Protein AF-A0A351JYK4-F1 (afdb_monomer_lite)

Sequence (164 aa):
MPNEELDYLIQKVADLIVASRRVVVFTGAGISTESGIPDFRGPGGLWTKYDPEIFTIQRFLHDPEARKTYWKLRGSGEFMHSDVQPNPAHYAVAELEKIGKLDCVITQNVDGLHEKAGNSPDKVIHLHGTMEKVKCLQCGRQYLMDEVYRWIAGGIEVPDCPEC

Foldseek 3Di:
DVVVVVVVVVVVVVVVLVPAQEDEAEEEPVQCVVLVAAAQPDDVHPVVPDPPVLVDPVCCVPPVVSVLVVLVCVLVCNRHDPPGAHDPSLLVQQVCVVVNRYPAYEYCDQHCRNVRSPDDPVRYHHPPHHQQWDAAPPPRDIDGNVVVSVVVVVVDSHDHDPVD

Radius of gyration: 19.08 Å; chains: 1; bounding box: 38×34×57 Å

pLDDT: mean 92.89, std 6.75, range [53.88, 98.75]

Structure (mmCIF, N/CA/C/O backbone):
data_AF-A0A351JYK4-F1
#
_entry.id   AF-A0A351JYK4-F1
#
loop_
_atom_site.group_PDB
_atom_site.id
_atom_site.type_symbol
_atom_site.label_atom_id
_atom_site.label_alt_id
_atom_site.label_comp_id
_atom_site.label_asym_id
_atom_site.label_entity_id
_atom_site.label_seq_id
_atom_site.pdbx_PDB_ins_code
_atom_site.Cartn_x
_atom_site.Cartn_y
_atom_site.Cartn_z
_atom_site.occupancy
_atom_site.B_iso_or_equiv
_atom_site.auth_seq_id
_atom_site.auth_comp_id
_atom_site.auth_asym_id
_atom_site.auth_atom_id
_atom_site.pdbx_PDB_model_num
ATOM 1 N N . MET A 1 1 ? 3.353 20.347 30.191 1.00 53.88 1 MET A N 1
ATOM 2 C CA . MET A 1 1 ? 4.506 19.614 29.600 1.00 53.88 1 MET A CA 1
ATOM 3 C C . MET A 1 1 ? 4.024 18.916 28.330 1.00 53.88 1 MET A C 1
ATOM 5 O O . MET A 1 1 ? 2.859 18.553 28.321 1.00 53.88 1 MET A O 1
ATOM 9 N N . PRO A 1 2 ? 4.839 18.731 27.273 1.00 62.19 2 PRO A N 1
ATOM 10 C CA . PRO A 1 2 ? 4.374 18.201 25.977 1.00 62.19 2 PRO A CA 1
ATOM 11 C C . PRO A 1 2 ? 3.593 16.874 26.051 1.00 62.19 2 PRO A C 1
ATOM 13 O O . PRO A 1 2 ? 2.732 16.630 25.213 1.00 62.19 2 PRO A O 1
ATOM 16 N N . ASN A 1 3 ? 3.840 16.053 27.080 1.00 77.38 3 ASN A N 1
ATOM 17 C CA . ASN A 1 3 ? 3.109 14.803 27.305 1.00 77.38 3 ASN A CA 1
ATOM 18 C C . ASN A 1 3 ? 1.648 14.991 27.737 1.00 77.38 3 ASN A C 1
ATOM 20 O O . ASN A 1 3 ? 0.812 14.213 27.312 1.00 77.38 3 ASN A O 1
ATOM 24 N N . GLU A 1 4 ? 1.302 16.013 28.526 1.00 89.75 4 GLU A N 1
ATOM 25 C CA . GLU A 1 4 ? -0.062 16.131 29.081 1.00 89.75 4 GLU A CA 1
ATOM 26 C C . GLU A 1 4 ? -1.104 16.443 27.999 1.00 89.75 4 GLU A C 1
ATOM 28 O O . GLU A 1 4 ? -2.223 15.936 28.041 1.00 89.75 4 GLU A O 1
ATOM 33 N N . GLU A 1 5 ? -0.737 17.267 27.014 1.00 93.88 5 GLU A N 1
ATOM 34 C CA . GLU A 1 5 ? -1.610 17.575 25.878 1.00 93.88 5 GLU A CA 1
ATOM 35 C C . GLU A 1 5 ? -1.772 16.358 24.961 1.00 93.88 5 GLU A C 1
ATOM 37 O O . GLU A 1 5 ? -2.888 16.039 24.552 1.00 93.88 5 GLU A O 1
ATOM 42 N N . LEU A 1 6 ? -0.677 15.645 24.677 1.00 93.94 6 LEU A N 1
ATOM 43 C CA . LEU A 1 6 ? -0.714 14.436 23.860 1.00 93.94 6 LEU A CA 1
ATOM 44 C C . LEU A 1 6 ? -1.546 13.332 24.528 1.00 93.94 6 LEU A C 1
ATOM 46 O O . LEU A 1 6 ? -2.418 12.762 23.877 1.00 93.94 6 LEU A O 1
ATOM 50 N N . ASP A 1 7 ? -1.333 13.080 25.819 1.00 95.50 7 ASP A N 1
ATOM 51 C CA . ASP A 1 7 ? -2.083 12.087 26.592 1.00 95.50 7 ASP A CA 1
ATOM 52 C C . ASP A 1 7 ? -3.583 12.423 26.611 1.00 95.50 7 ASP A C 1
ATOM 54 O O . ASP A 1 7 ? -4.428 11.551 26.397 1.00 95.50 7 ASP A O 1
ATOM 58 N N . TYR A 1 8 ? -3.928 13.707 26.772 1.00 96.25 8 TYR A N 1
ATOM 59 C CA . TYR A 1 8 ? -5.309 14.179 26.673 1.00 96.25 8 TYR A CA 1
ATOM 60 C C . TYR A 1 8 ? -5.921 13.910 25.289 1.00 96.25 8 TYR A C 1
ATOM 62 O O . TYR A 1 8 ? -7.054 13.430 25.190 1.00 96.25 8 TYR A O 1
ATOM 70 N N . LEU A 1 9 ? -5.188 14.198 24.208 1.00 96.75 9 LEU A N 1
ATOM 71 C CA . LEU A 1 9 ? -5.659 13.960 22.842 1.00 96.75 9 LEU A CA 1
ATOM 72 C C . LEU A 1 9 ? -5.815 12.464 22.538 1.00 96.75 9 LEU A C 1
ATOM 74 O O . LEU A 1 9 ? -6.812 12.078 21.927 1.00 96.75 9 LEU A O 1
ATOM 78 N N . ILE A 1 10 ? -4.884 11.624 23.001 1.00 95.94 10 ILE A N 1
ATOM 79 C CA . ILE A 1 10 ? -4.968 10.162 22.879 1.00 95.94 10 ILE A CA 1
ATOM 80 C C . ILE A 1 10 ? -6.221 9.651 23.589 1.00 95.94 10 ILE A C 1
ATOM 82 O O . ILE A 1 10 ? -7.009 8.923 22.981 1.00 95.94 10 ILE A O 1
ATOM 86 N N . GLN A 1 11 ? -6.456 10.081 24.833 1.00 97.50 11 GLN A N 1
ATOM 87 C CA . GLN A 1 11 ? -7.645 9.680 25.583 1.00 97.50 11 GLN A CA 1
ATOM 88 C C . GLN A 1 11 ? -8.928 10.109 24.865 1.00 97.50 11 GLN A C 1
ATOM 90 O O . GLN A 1 11 ? -9.852 9.315 24.709 1.00 97.50 11 GLN A O 1
ATOM 95 N N . LYS A 1 12 ? -8.965 11.338 24.343 1.00 97.75 12 LYS A N 1
ATOM 96 C CA . LYS A 1 12 ? -10.118 11.848 23.596 1.00 97.75 12 LYS A CA 1
ATOM 97 C C . LYS A 1 12 ? -10.419 11.010 22.350 1.00 97.75 12 LYS A C 1
ATOM 99 O O . LYS A 1 12 ? -11.585 10.750 22.060 1.00 97.75 12 LYS A O 1
ATOM 104 N N . VAL A 1 13 ? -9.398 10.578 21.607 1.00 96.19 13 VAL A N 1
ATOM 105 C CA . VAL A 1 13 ? -9.581 9.688 20.446 1.00 96.19 13 VAL A CA 1
ATOM 106 C C . VAL A 1 13 ? -10.059 8.304 20.885 1.00 96.19 13 VAL A C 1
ATOM 108 O O . VAL A 1 13 ? -10.975 7.763 20.266 1.00 96.19 13 VAL A O 1
ATOM 111 N N . ALA A 1 14 ? -9.504 7.751 21.967 1.00 96.25 14 ALA A N 1
ATOM 112 C CA . ALA A 1 14 ? -9.951 6.474 22.519 1.00 96.25 14 ALA A CA 1
ATOM 113 C C . ALA A 1 14 ? -11.440 6.516 22.909 1.00 96.25 14 ALA A C 1
ATOM 115 O O . ALA A 1 14 ? -12.203 5.632 22.515 1.00 96.25 14 ALA A O 1
ATOM 116 N N . ASP A 1 15 ? -11.881 7.581 23.582 1.00 97.69 15 ASP A N 1
ATOM 117 C CA . ASP A 1 15 ? -13.284 7.774 23.965 1.00 97.69 15 ASP A CA 1
ATOM 118 C C . ASP A 1 15 ? -14.204 7.849 22.734 1.00 97.69 15 ASP A C 1
ATOM 120 O O . ASP A 1 15 ? -15.275 7.236 22.709 1.00 97.69 15 ASP A O 1
ATOM 124 N N . LEU A 1 16 ? -13.772 8.543 21.673 1.00 97.38 16 LEU A N 1
ATOM 125 C CA . LEU A 1 16 ? -14.507 8.612 20.405 1.00 97.38 16 LEU A CA 1
ATOM 126 C C . LEU A 1 16 ? -14.618 7.239 19.723 1.00 97.38 16 LEU A C 1
ATOM 128 O O . LEU A 1 16 ? -15.683 6.899 19.203 1.00 97.38 16 LEU A O 1
ATOM 132 N N . ILE A 1 17 ? -13.554 6.430 19.747 1.00 96.62 17 ILE A N 1
ATOM 133 C CA . ILE A 1 17 ? -13.561 5.060 19.208 1.00 96.62 17 ILE A CA 1
ATOM 134 C C . ILE A 1 17 ? -14.527 4.175 20.005 1.00 96.62 17 ILE A C 1
ATOM 136 O O . ILE A 1 17 ? -15.335 3.449 19.418 1.00 96.62 17 ILE A O 1
ATOM 140 N N . VAL A 1 18 ? -14.488 4.254 21.338 1.00 95.38 18 VAL A N 1
ATOM 141 C CA . VAL A 1 18 ? -15.369 3.477 22.223 1.00 95.38 18 VAL A CA 1
ATOM 142 C C . VAL A 1 18 ? -16.835 3.858 22.017 1.00 95.38 18 VAL A C 1
ATOM 144 O O . VAL A 1 18 ? -17.684 2.965 21.929 1.00 95.38 18 VAL A O 1
ATOM 147 N N . ALA A 1 19 ? -17.139 5.150 21.881 1.00 96.69 19 ALA A N 1
ATOM 148 C CA . ALA A 1 19 ? -18.493 5.642 21.639 1.00 96.69 19 ALA A CA 1
ATOM 149 C C . ALA A 1 19 ? -19.001 5.347 20.215 1.00 96.69 19 ALA A C 1
ATOM 151 O O . ALA A 1 19 ? -20.210 5.233 19.997 1.00 96.69 19 ALA A O 1
ATOM 152 N N . SER A 1 20 ? -18.101 5.200 19.238 1.00 96.75 20 SER A N 1
ATOM 153 C CA . SER A 1 20 ? -18.479 4.914 17.856 1.00 96.75 20 SER A CA 1
ATOM 154 C C . SER A 1 20 ? -18.996 3.484 17.675 1.00 96.75 20 SER A C 1
ATOM 156 O O . SER A 1 20 ? -18.533 2.523 18.299 1.00 96.75 20 SER A O 1
ATOM 158 N N . ARG A 1 21 ? -19.964 3.337 16.764 1.00 94.44 21 ARG A N 1
ATOM 159 C CA . ARG A 1 21 ? -20.458 2.038 16.280 1.00 94.44 21 ARG A CA 1
ATOM 160 C C . ARG A 1 21 ? -19.709 1.540 15.047 1.00 94.44 21 ARG A C 1
ATOM 162 O O . ARG A 1 21 ? -19.774 0.350 14.768 1.00 94.44 21 ARG A O 1
ATOM 169 N N . ARG A 1 22 ? -19.094 2.448 14.283 1.00 95.75 22 ARG A N 1
ATOM 170 C CA . ARG A 1 22 ? -18.438 2.174 12.999 1.00 95.75 22 ARG A CA 1
ATOM 171 C C . ARG A 1 22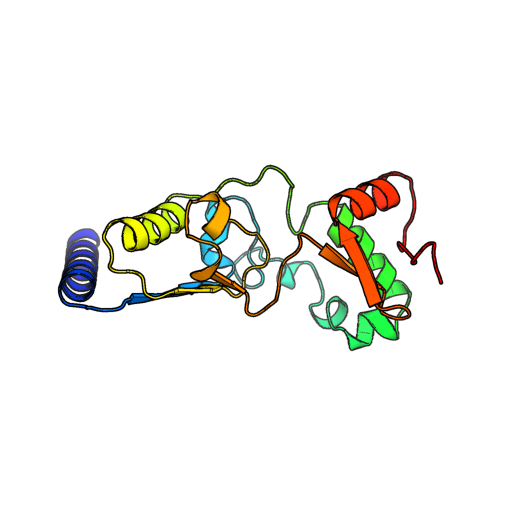 ? -17.267 3.126 12.818 1.00 95.75 22 ARG A C 1
ATOM 173 O O . ARG A 1 22 ? -17.466 4.334 12.699 1.00 95.75 22 ARG A O 1
ATOM 180 N N . VAL A 1 23 ? -16.057 2.585 12.817 1.00 98.19 23 VAL A N 1
ATOM 181 C CA . VAL A 1 23 ? -14.825 3.333 12.557 1.00 98.19 23 VAL A CA 1
ATOM 182 C C . VAL A 1 23 ? -14.358 3.028 11.141 1.00 98.19 23 VAL A C 1
ATOM 184 O O . VAL A 1 23 ? -14.183 1.867 10.787 1.00 98.19 23 VAL A O 1
ATOM 187 N N . VAL A 1 24 ? -14.141 4.071 10.344 1.00 98.44 24 VAL A N 1
ATOM 188 C CA . VAL A 1 24 ? -13.468 3.973 9.045 1.00 98.44 24 VAL A CA 1
ATOM 189 C C . VAL A 1 24 ? -12.054 4.503 9.218 1.00 98.44 24 VAL A C 1
ATOM 191 O O . VAL A 1 24 ? -11.872 5.619 9.705 1.00 98.44 24 VAL A O 1
ATOM 194 N N . VAL A 1 25 ? -11.060 3.712 8.825 1.00 98.38 25 VAL A N 1
ATOM 195 C CA . VAL A 1 25 ? -9.651 4.118 8.863 1.00 98.38 25 VAL A CA 1
ATOM 196 C C . VAL A 1 25 ? -9.203 4.452 7.446 1.00 98.38 25 VAL A C 1
ATOM 198 O O . VAL A 1 25 ? -9.331 3.622 6.553 1.00 98.38 25 VAL A O 1
ATOM 201 N N . PHE A 1 26 ? -8.673 5.656 7.226 1.00 98.50 26 PHE A N 1
ATOM 202 C CA . PHE A 1 26 ? -8.121 6.070 5.935 1.00 98.50 26 PHE A CA 1
ATOM 203 C C . PHE A 1 26 ? -6.598 6.187 6.028 1.00 98.50 26 PHE A C 1
ATOM 205 O O . PHE A 1 26 ? -6.095 6.981 6.824 1.00 98.50 26 PHE A O 1
ATOM 212 N N . THR A 1 27 ? -5.858 5.414 5.229 1.00 98.06 27 THR A N 1
ATOM 213 C CA . THR A 1 27 ? -4.390 5.342 5.315 1.00 98.06 27 THR A CA 1
ATOM 214 C C . THR A 1 27 ? -3.689 5.746 4.022 1.00 98.06 27 THR A C 1
ATOM 216 O O . THR A 1 27 ? -4.226 5.648 2.917 1.00 98.06 27 THR A O 1
ATOM 219 N N . GLY A 1 28 ? -2.444 6.195 4.166 1.00 96.62 28 GLY A N 1
ATOM 220 C CA . GLY A 1 28 ? -1.511 6.446 3.070 1.00 96.62 28 GLY A CA 1
ATOM 221 C C . GLY A 1 28 ? -0.086 6.083 3.485 1.00 96.62 28 GLY A C 1
ATOM 222 O O . GLY A 1 28 ? 0.115 5.564 4.582 1.00 96.62 28 GLY A O 1
ATOM 223 N N . ALA A 1 29 ? 0.899 6.381 2.633 1.00 93.31 29 ALA A N 1
ATOM 224 C CA . ALA A 1 29 ? 2.256 5.828 2.750 1.00 93.31 29 ALA A CA 1
ATOM 225 C C . ALA A 1 29 ? 2.934 6.086 4.108 1.00 93.31 29 ALA A C 1
ATOM 227 O O . ALA A 1 29 ? 3.732 5.271 4.555 1.00 93.31 29 ALA A O 1
ATOM 228 N N . GLY A 1 30 ? 2.559 7.173 4.794 1.00 94.50 30 GLY A N 1
ATOM 229 C CA . GLY A 1 30 ? 3.059 7.512 6.127 1.00 94.50 30 GLY A CA 1
ATOM 230 C C . GLY A 1 30 ? 2.928 6.375 7.148 1.00 94.50 30 GLY A C 1
ATOM 231 O O . GLY A 1 30 ? 3.852 6.176 7.932 1.00 94.50 30 GLY A O 1
ATOM 232 N N . ILE A 1 31 ? 1.848 5.579 7.092 1.00 96.75 31 ILE A N 1
ATOM 233 C CA . ILE A 1 31 ? 1.651 4.452 8.022 1.00 96.75 31 ILE A CA 1
ATOM 234 C C . ILE A 1 31 ? 2.711 3.361 7.844 1.00 96.75 31 ILE A C 1
ATOM 236 O O . ILE A 1 31 ? 3.002 2.651 8.795 1.00 96.75 31 ILE A O 1
ATOM 240 N N . SER A 1 32 ? 3.316 3.240 6.660 1.00 95.50 32 SER A N 1
ATOM 241 C CA . SER A 1 32 ? 4.274 2.180 6.314 1.00 95.50 32 SER A CA 1
ATOM 242 C C . SER A 1 32 ? 5.736 2.622 6.441 1.00 95.50 32 SER A C 1
ATOM 244 O O . SER A 1 32 ? 6.639 1.812 6.232 1.00 95.50 32 SER A O 1
ATOM 246 N N . THR A 1 33 ? 5.996 3.874 6.835 1.00 93.31 33 THR A N 1
ATOM 247 C CA . THR A 1 33 ? 7.366 4.403 6.969 1.00 93.31 33 THR A CA 1
ATOM 248 C C . THR A 1 33 ? 8.169 3.682 8.048 1.00 93.31 33 THR A C 1
ATOM 250 O O . THR A 1 33 ? 9.309 3.289 7.809 1.00 93.31 33 THR A O 1
ATOM 253 N N . GLU A 1 34 ? 7.551 3.387 9.194 1.00 93.06 34 GLU A N 1
ATOM 254 C CA . GLU A 1 34 ? 8.153 2.584 10.270 1.00 93.06 34 GLU A CA 1
ATOM 255 C C . GLU A 1 34 ? 8.363 1.111 9.882 1.00 93.06 34 GLU A C 1
ATOM 257 O O . GLU A 1 34 ? 9.137 0.407 10.524 1.00 93.06 34 GLU A O 1
ATOM 262 N N . SER A 1 35 ? 7.714 0.647 8.809 1.00 93.12 35 SER A N 1
ATOM 263 C CA . SER A 1 35 ? 7.973 -0.668 8.209 1.00 93.12 35 SER A CA 1
ATOM 264 C C . SER A 1 35 ? 9.152 -0.650 7.223 1.00 93.12 35 SER A C 1
ATOM 266 O O . SER A 1 35 ? 9.462 -1.675 6.624 1.00 93.12 35 SER A O 1
ATOM 268 N N . GLY A 1 36 ? 9.816 0.496 7.033 1.00 89.88 36 GLY A N 1
ATOM 269 C CA . GLY A 1 36 ? 10.943 0.648 6.110 1.00 89.88 36 GLY A CA 1
ATOM 270 C C . GLY A 1 36 ? 10.545 0.934 4.659 1.00 89.88 36 GLY A C 1
ATOM 271 O O . GLY A 1 36 ? 11.414 0.937 3.790 1.00 89.88 36 GLY A O 1
ATOM 272 N N . ILE A 1 37 ? 9.261 1.193 4.380 1.00 89.06 37 ILE A N 1
ATOM 273 C CA . ILE A 1 37 ? 8.804 1.629 3.054 1.00 89.06 37 ILE A CA 1
ATOM 274 C C . ILE A 1 37 ? 8.894 3.158 2.993 1.00 89.06 37 ILE A C 1
ATOM 276 O O . ILE A 1 37 ? 8.275 3.827 3.822 1.00 89.06 37 ILE A O 1
ATOM 280 N N . PRO A 1 38 ? 9.630 3.748 2.034 1.00 86.75 38 PRO A N 1
ATOM 2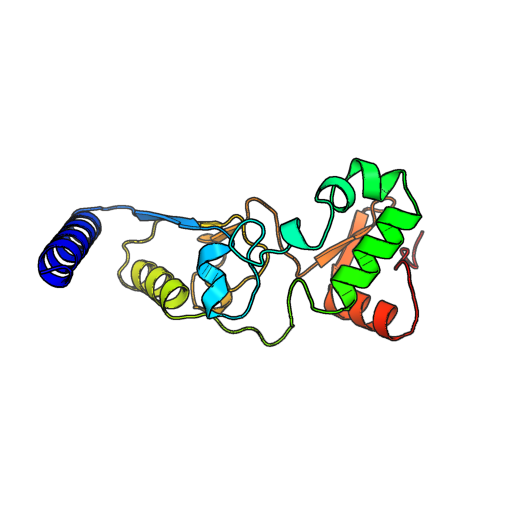81 C CA . PRO A 1 38 ? 9.698 5.197 1.921 1.00 86.75 38 PRO A CA 1
ATOM 282 C C . PRO A 1 38 ? 8.323 5.778 1.581 1.00 86.75 38 PRO A C 1
ATOM 284 O O . PRO A 1 38 ? 7.562 5.209 0.796 1.00 86.75 38 PRO A O 1
ATOM 287 N N . ASP A 1 39 ? 8.016 6.951 2.132 1.00 88.06 39 ASP A N 1
ATOM 288 C CA . ASP A 1 39 ? 6.882 7.721 1.641 1.00 88.06 39 ASP A CA 1
ATOM 289 C C . ASP A 1 39 ? 7.222 8.438 0.321 1.00 88.06 39 ASP A C 1
ATOM 291 O O . ASP A 1 39 ? 8.335 8.383 -0.213 1.00 88.06 39 ASP A O 1
ATOM 295 N N . PHE A 1 40 ? 6.227 9.126 -0.232 1.00 86.56 40 PHE A N 1
ATOM 296 C CA . PHE A 1 40 ? 6.397 9.848 -1.485 1.00 86.56 40 PHE A CA 1
ATOM 297 C C . PHE A 1 40 ? 6.869 11.293 -1.296 1.00 86.56 40 PHE A C 1
ATOM 299 O O . PHE A 1 40 ? 7.676 11.774 -2.087 1.00 86.56 40 PHE A O 1
ATOM 306 N N . ARG A 1 41 ? 6.340 12.004 -0.291 1.00 88.44 41 ARG A N 1
ATOM 307 C CA . ARG A 1 41 ? 6.418 13.476 -0.193 1.00 88.44 41 ARG A CA 1
ATOM 308 C C . ARG A 1 41 ? 7.085 13.995 1.082 1.00 88.44 41 ARG A C 1
ATOM 310 O O . ARG A 1 41 ? 7.269 15.205 1.190 1.00 88.44 41 ARG A O 1
ATOM 317 N N . GLY A 1 42 ? 7.387 13.132 2.045 1.00 86.06 42 GLY A N 1
ATOM 318 C CA . GLY A 1 42 ? 8.044 13.525 3.282 1.00 86.06 42 GLY A CA 1
ATOM 319 C C . GLY A 1 42 ? 9.524 13.853 3.074 1.00 86.06 42 GLY A C 1
ATOM 320 O O . GLY A 1 42 ? 10.048 13.774 1.956 1.00 86.06 42 GLY A O 1
ATOM 321 N N . PRO A 1 43 ? 10.232 14.233 4.149 1.00 84.44 43 PRO A N 1
ATOM 322 C CA . PRO A 1 43 ? 11.675 14.435 4.107 1.00 84.44 43 PRO A CA 1
ATOM 323 C C . PRO A 1 43 ? 12.395 13.176 3.596 1.00 84.44 43 PRO A C 1
ATOM 325 O O . PRO A 1 43 ? 12.314 12.116 4.207 1.00 84.44 43 PRO A O 1
ATOM 328 N N . GLY A 1 44 ? 13.092 13.286 2.460 1.00 82.44 44 GLY A N 1
ATOM 329 C CA . GLY A 1 44 ? 13.763 12.148 1.816 1.00 82.44 44 GLY A CA 1
ATOM 330 C C . GLY A 1 44 ? 12.838 11.185 1.057 1.00 82.44 44 GLY A C 1
ATOM 331 O O . GLY A 1 44 ? 13.313 10.149 0.581 1.00 82.44 44 GLY A O 1
ATOM 332 N N . GLY A 1 45 ? 11.552 11.526 0.917 1.00 84.31 45 GLY A N 1
ATOM 333 C CA . GLY A 1 45 ? 10.568 10.759 0.160 1.00 84.31 45 GLY A CA 1
ATOM 334 C C . GLY A 1 45 ? 10.920 10.639 -1.323 1.00 84.31 45 GLY A C 1
ATOM 335 O O . GLY A 1 45 ? 11.740 11.389 -1.866 1.00 84.31 45 GLY A O 1
ATOM 336 N N . LEU A 1 46 ? 10.292 9.680 -1.999 1.00 84.69 46 LEU A N 1
ATOM 337 C CA . LEU A 1 46 ? 10.641 9.292 -3.370 1.00 84.69 46 LEU A CA 1
ATOM 338 C C . LEU A 1 46 ? 10.618 10.465 -4.365 1.00 84.69 46 LEU A C 1
ATOM 340 O O . LEU A 1 46 ? 11.445 10.504 -5.274 1.00 84.69 46 LEU A O 1
ATOM 344 N N . TRP A 1 47 ? 9.735 11.454 -4.185 1.00 88.00 47 TRP A N 1
ATOM 345 C CA . TRP A 1 47 ? 9.601 12.595 -5.109 1.00 88.00 47 TRP A CA 1
ATOM 346 C C . TRP A 1 47 ? 10.683 13.660 -4.937 1.00 88.00 47 TRP A C 1
ATOM 348 O O . TRP A 1 47 ? 10.735 14.621 -5.696 1.00 88.00 47 TRP A O 1
ATOM 358 N N . THR A 1 48 ? 11.580 13.482 -3.967 1.00 86.75 48 THR A N 1
ATOM 359 C CA . THR A 1 48 ? 12.833 14.246 -3.897 1.00 86.75 48 THR A CA 1
ATOM 360 C C . THR A 1 48 ? 13.941 13.627 -4.759 1.00 86.75 48 THR A C 1
ATOM 362 O O . THR A 1 48 ? 14.937 14.290 -5.036 1.00 86.75 48 THR A O 1
ATOM 365 N N . LYS A 1 49 ? 13.767 12.368 -5.193 1.00 85.38 49 LYS A N 1
ATOM 366 C CA . LYS A 1 49 ? 14.742 11.581 -5.970 1.00 85.38 49 LYS A CA 1
ATOM 367 C C . LYS A 1 49 ? 14.323 11.384 -7.426 1.00 85.38 49 LYS A C 1
ATOM 369 O O . LYS A 1 49 ? 15.180 11.332 -8.303 1.00 85.38 49 LYS A O 1
ATOM 374 N N . TYR A 1 50 ? 13.020 11.271 -7.672 1.00 84.69 50 TYR A N 1
ATOM 375 C CA . TYR A 1 50 ? 12.447 10.949 -8.975 1.00 84.69 50 TYR A CA 1
ATOM 376 C C . TYR A 1 50 ? 11.391 11.965 -9.385 1.00 84.69 50 TYR A C 1
ATOM 378 O O . TYR A 1 50 ? 10.612 12.420 -8.548 1.00 84.69 50 TYR A O 1
ATOM 386 N N . ASP A 1 51 ? 11.335 12.267 -10.682 1.00 85.88 51 ASP A N 1
ATOM 387 C CA . ASP A 1 51 ? 10.244 13.046 -11.261 1.00 85.88 51 ASP A CA 1
ATOM 388 C C . ASP A 1 51 ? 8.931 12.239 -11.177 1.00 85.88 51 ASP A C 1
ATOM 390 O O . ASP A 1 51 ? 8.842 11.154 -11.770 1.00 85.88 51 ASP A O 1
ATOM 394 N N . PRO A 1 52 ? 7.899 12.736 -10.466 1.00 86.75 52 PRO A N 1
ATOM 395 C CA . PRO A 1 52 ? 6.607 12.066 -10.373 1.00 86.75 52 PRO A CA 1
ATOM 396 C C . PRO A 1 52 ? 5.940 11.820 -11.733 1.00 86.75 52 PRO A C 1
ATOM 398 O O . PRO A 1 52 ? 5.148 10.883 -11.852 1.00 86.75 52 PRO A O 1
ATOM 401 N N . GLU A 1 53 ? 6.247 12.618 -12.766 1.00 87.62 53 GLU A N 1
ATOM 402 C CA . GLU A 1 53 ? 5.665 12.441 -14.100 1.00 87.62 53 GLU A CA 1
ATOM 403 C C . GLU A 1 53 ? 5.977 11.067 -14.705 1.00 87.62 53 GLU A C 1
ATOM 405 O O . GLU A 1 53 ? 5.129 10.506 -15.409 1.00 87.62 53 GLU A O 1
ATOM 410 N N . ILE A 1 54 ? 7.142 10.489 -14.383 1.00 83.75 54 ILE A N 1
ATOM 411 C CA . ILE A 1 54 ? 7.585 9.171 -14.872 1.00 83.75 54 ILE A CA 1
ATOM 412 C C . ILE A 1 54 ? 6.574 8.072 -14.501 1.00 83.75 54 ILE A C 1
ATOM 414 O O . ILE A 1 54 ? 6.414 7.101 -15.238 1.00 83.75 54 ILE A O 1
ATOM 418 N N . PHE A 1 55 ? 5.838 8.240 -13.398 1.00 86.75 55 PHE A N 1
ATOM 419 C CA . PHE A 1 55 ? 4.878 7.255 -12.891 1.00 86.75 55 PHE A CA 1
ATOM 420 C C . PHE A 1 55 ? 3.456 7.439 -13.432 1.00 86.75 55 PHE A C 1
ATOM 422 O O . PHE A 1 55 ? 2.539 6.723 -13.027 1.00 86.75 55 PHE A O 1
ATOM 429 N N . THR A 1 56 ? 3.238 8.382 -14.351 1.00 93.44 56 THR A N 1
ATOM 430 C CA . THR A 1 56 ? 1.931 8.549 -14.993 1.00 93.44 56 THR A CA 1
ATOM 431 C C . THR A 1 56 ? 1.684 7.457 -16.033 1.00 93.44 56 THR A C 1
ATOM 433 O O . THR A 1 56 ? 2.579 7.066 -16.785 1.00 93.44 56 THR A O 1
ATOM 436 N N . ILE A 1 57 ? 0.429 7.009 -16.152 1.00 93.94 57 ILE A N 1
ATOM 437 C CA . ILE A 1 57 ? 0.043 6.035 -17.186 1.00 93.94 57 ILE A CA 1
ATOM 438 C C . ILE A 1 57 ? 0.339 6.552 -18.601 1.00 93.94 57 ILE A C 1
ATOM 440 O O . ILE A 1 57 ? 0.701 5.778 -19.480 1.00 93.94 57 ILE A O 1
ATOM 444 N N . GLN A 1 58 ? 0.241 7.867 -18.818 1.00 95.38 58 GLN A N 1
ATOM 445 C CA . GLN A 1 58 ? 0.499 8.468 -20.123 1.00 95.38 58 GLN A CA 1
ATOM 446 C C . GLN A 1 58 ? 1.970 8.352 -20.520 1.00 95.38 58 GLN A C 1
ATOM 448 O O . GLN A 1 58 ? 2.249 7.941 -21.646 1.00 95.38 58 GLN A O 1
ATOM 453 N N . ARG A 1 59 ? 2.901 8.638 -19.598 1.00 94.94 59 ARG A N 1
ATOM 454 C CA . ARG A 1 59 ? 4.336 8.421 -19.827 1.00 94.94 59 ARG A CA 1
ATOM 455 C C . ARG A 1 59 ? 4.639 6.939 -20.009 1.00 94.94 59 ARG A C 1
ATOM 457 O O . ARG A 1 59 ? 5.268 6.579 -20.993 1.00 94.94 59 ARG A O 1
ATOM 464 N N . PHE A 1 60 ? 4.108 6.069 -19.150 1.00 94.69 60 PHE A N 1
ATOM 465 C CA . PHE A 1 60 ? 4.312 4.622 -19.277 1.00 94.69 60 PHE A CA 1
ATOM 466 C C . PHE A 1 60 ? 3.904 4.078 -20.664 1.00 94.69 60 PHE A C 1
ATOM 468 O O . PHE A 1 60 ? 4.580 3.215 -21.232 1.00 94.69 60 PHE A O 1
ATOM 475 N N . LEU A 1 61 ? 2.809 4.589 -21.235 1.00 94.81 61 LEU A N 1
ATOM 476 C CA . LEU A 1 61 ? 2.300 4.163 -22.540 1.00 94.81 61 LEU A CA 1
ATOM 477 C C . LEU A 1 61 ? 3.069 4.747 -23.732 1.00 94.81 61 LEU A C 1
ATOM 479 O O . LEU A 1 61 ? 3.284 4.024 -24.703 1.00 94.81 61 LEU A O 1
ATOM 483 N N . HIS A 1 62 ? 3.488 6.010 -23.671 1.00 95.12 62 HIS A N 1
ATOM 484 C CA . HIS A 1 62 ? 3.988 6.734 -24.848 1.00 95.12 62 HIS A CA 1
ATOM 485 C C . HIS A 1 62 ? 5.496 7.019 -24.832 1.00 95.12 62 HIS A C 1
ATOM 487 O O . HIS A 1 62 ? 6.039 7.439 -25.849 1.00 95.12 62 HIS A O 1
ATOM 493 N N . ASP A 1 63 ? 6.177 6.786 -23.711 1.00 95.50 63 ASP A N 1
ATOM 494 C CA . ASP A 1 63 ? 7.602 7.062 -23.528 1.00 95.50 63 ASP A CA 1
ATOM 495 C C . ASP A 1 63 ? 8.342 5.755 -23.162 1.00 95.50 63 ASP A C 1
ATOM 497 O O . ASP A 1 63 ? 8.244 5.273 -22.026 1.00 95.50 63 ASP A O 1
ATOM 501 N N . PRO A 1 64 ? 9.060 5.132 -24.122 1.00 94.19 64 PRO A N 1
ATOM 502 C CA . PRO A 1 64 ? 9.784 3.883 -23.888 1.00 94.19 64 PRO A CA 1
ATOM 503 C C . PRO A 1 64 ? 10.834 3.973 -22.775 1.00 94.19 64 PRO A C 1
ATOM 505 O O . PRO A 1 64 ? 11.036 2.999 -22.049 1.00 94.19 64 PRO A O 1
ATOM 508 N N . GLU A 1 65 ? 11.480 5.127 -22.602 1.00 92.50 65 GLU A N 1
ATOM 509 C CA . GLU A 1 65 ? 12.509 5.312 -21.575 1.00 92.50 65 GLU A CA 1
ATOM 510 C C . GLU A 1 65 ? 11.882 5.496 -20.189 1.00 92.50 65 GLU A C 1
ATOM 512 O O . GLU A 1 65 ? 12.368 4.923 -19.207 1.00 92.50 65 GLU A O 1
ATOM 517 N N . ALA A 1 66 ? 10.741 6.190 -20.100 1.00 92.50 66 ALA A N 1
ATOM 518 C CA . ALA A 1 66 ? 9.950 6.221 -18.869 1.00 92.50 66 ALA A CA 1
ATOM 519 C C . ALA A 1 66 ? 9.475 4.813 -18.471 1.00 92.50 66 ALA A C 1
ATOM 521 O O . ALA A 1 66 ? 9.550 4.447 -17.298 1.00 92.50 66 ALA A O 1
ATOM 522 N N . ARG A 1 67 ? 9.051 3.986 -19.439 1.00 93.94 67 ARG A N 1
ATOM 523 C CA . ARG A 1 67 ? 8.637 2.594 -19.191 1.00 93.94 67 ARG A CA 1
ATOM 524 C C . ARG A 1 67 ? 9.782 1.727 -18.667 1.00 93.94 67 ARG A C 1
ATOM 526 O O . ARG A 1 67 ? 9.592 1.012 -17.684 1.00 93.94 67 ARG A O 1
ATOM 533 N N . LYS A 1 68 ? 10.965 1.799 -19.285 1.00 93.38 68 LYS A N 1
ATOM 534 C CA . LYS A 1 68 ? 12.172 1.112 -18.790 1.00 93.38 68 LYS A CA 1
ATOM 535 C C . LYS A 1 68 ? 12.527 1.565 -17.377 1.00 93.38 68 LYS A C 1
ATOM 537 O O . LYS A 1 68 ? 12.776 0.738 -16.507 1.00 93.38 68 LYS A O 1
ATOM 542 N N . THR A 1 69 ? 12.498 2.875 -17.133 1.00 90.94 69 THR A N 1
ATOM 543 C CA . THR A 1 69 ? 12.786 3.455 -15.814 1.00 90.94 69 THR A CA 1
ATOM 544 C C . THR A 1 69 ? 11.799 2.955 -14.765 1.00 90.94 69 THR A C 1
ATOM 546 O O . THR A 1 69 ? 12.220 2.511 -13.700 1.00 90.94 69 THR A O 1
ATOM 549 N N . TYR A 1 70 ? 10.502 2.944 -15.081 1.00 91.94 70 TYR A N 1
ATOM 550 C CA . TYR A 1 70 ? 9.465 2.393 -14.214 1.00 91.94 70 TYR A CA 1
ATOM 551 C C . TYR A 1 70 ? 9.769 0.942 -13.823 1.00 91.94 70 TYR A C 1
ATOM 553 O O . TYR A 1 70 ? 9.786 0.620 -12.637 1.00 91.94 70 TYR A O 1
ATOM 561 N N . TRP A 1 71 ? 10.056 0.069 -14.793 1.00 93.00 71 TRP A N 1
ATOM 562 C CA . TRP A 1 71 ? 10.335 -1.343 -14.516 1.00 93.00 71 TRP A CA 1
ATOM 563 C C . TRP A 1 71 ? 11.638 -1.564 -13.757 1.00 93.00 71 TRP A C 1
ATOM 565 O O . TRP A 1 71 ? 11.664 -2.363 -12.821 1.00 93.00 71 TRP A O 1
ATOM 575 N N . LYS A 1 72 ? 12.685 -0.803 -14.083 1.00 91.19 72 LYS A N 1
ATOM 576 C CA . LYS A 1 72 ? 13.950 -0.811 -13.346 1.00 91.19 72 LYS A CA 1
ATOM 577 C C . LYS A 1 72 ? 13.743 -0.450 -11.876 1.00 91.19 72 LYS A C 1
ATOM 579 O O . LYS A 1 72 ? 14.232 -1.152 -10.999 1.00 91.19 72 LYS A O 1
ATOM 584 N N . LEU A 1 73 ? 12.997 0.619 -11.611 1.00 88.69 73 LEU A N 1
ATOM 585 C CA . LEU A 1 73 ? 12.684 1.081 -10.261 1.00 88.69 73 LEU A CA 1
ATOM 586 C C . LEU A 1 73 ? 11.783 0.107 -9.495 1.00 88.69 73 LEU A C 1
ATOM 588 O O . LEU A 1 73 ? 11.966 -0.111 -8.300 1.00 88.69 73 LEU A O 1
ATOM 592 N N . ARG A 1 74 ? 10.829 -0.528 -10.181 1.00 87.50 74 ARG A N 1
ATOM 593 C CA . ARG A 1 74 ? 10.021 -1.602 -9.592 1.00 87.50 74 ARG A CA 1
ATOM 594 C C . ARG A 1 74 ? 10.875 -2.817 -9.231 1.00 87.50 74 ARG A C 1
ATOM 596 O O . ARG A 1 74 ? 10.664 -3.390 -8.170 1.00 87.50 74 ARG A O 1
ATOM 603 N N . GLY A 1 75 ? 11.830 -3.193 -10.080 1.00 87.31 75 GLY A N 1
ATOM 604 C CA . GLY A 1 75 ? 12.723 -4.333 -9.861 1.00 87.31 75 GLY A CA 1
ATOM 605 C C . GLY A 1 75 ? 13.871 -4.083 -8.877 1.00 87.31 75 GLY A C 1
ATOM 606 O O . GLY A 1 75 ? 14.420 -5.046 -8.352 1.00 87.31 75 GLY A O 1
ATOM 607 N N . SER A 1 76 ? 14.238 -2.826 -8.596 1.00 84.81 76 SER A N 1
ATOM 608 C CA . SER A 1 76 ? 15.340 -2.501 -7.672 1.00 84.81 76 SER A CA 1
ATOM 609 C C . SER A 1 76 ? 14.977 -2.671 -6.195 1.00 84.81 76 SER A C 1
ATOM 611 O O . SER A 1 76 ? 15.858 -2.678 -5.337 1.00 84.81 76 SER A O 1
ATOM 613 N N . GLY A 1 77 ? 13.684 -2.793 -5.888 1.00 81.31 77 GLY A N 1
ATOM 614 C CA . GLY A 1 77 ? 13.173 -2.856 -4.522 1.00 81.31 77 GLY A CA 1
ATOM 615 C C . GLY A 1 77 ? 13.069 -1.495 -3.827 1.00 81.31 77 GLY A C 1
ATOM 616 O O . GLY A 1 77 ? 12.535 -1.426 -2.730 1.00 81.31 77 GLY A O 1
ATOM 617 N N . GLU A 1 78 ? 13.486 -0.395 -4.464 1.00 78.31 78 GLU A N 1
ATOM 618 C CA . GLU A 1 78 ? 13.444 0.947 -3.857 1.00 78.31 78 GLU A CA 1
ATOM 619 C C . GLU A 1 78 ? 12.040 1.406 -3.439 1.00 78.31 78 GLU A C 1
ATOM 621 O O . GLU A 1 78 ? 11.899 2.214 -2.524 1.00 78.31 78 GLU A O 1
ATOM 626 N N . PHE A 1 79 ? 11.006 0.903 -4.115 1.00 75.31 79 PHE A N 1
ATOM 627 C CA . PHE A 1 79 ? 9.607 1.188 -3.791 1.00 75.31 79 PHE A CA 1
ATOM 628 C C . PHE A 1 79 ? 9.052 0.228 -2.740 1.00 75.31 79 PHE A C 1
ATOM 630 O O . PHE A 1 79 ? 8.163 0.600 -1.977 1.00 75.31 79 PHE A O 1
ATOM 637 N N . MET A 1 80 ? 9.532 -1.017 -2.738 1.00 75.19 80 MET A N 1
ATOM 638 C CA . MET A 1 80 ? 9.081 -2.071 -1.839 1.00 75.19 80 MET A CA 1
ATOM 639 C C . MET A 1 80 ? 9.979 -3.298 -1.935 1.00 75.19 80 MET A C 1
ATOM 641 O O . MET A 1 80 ? 10.291 -3.757 -3.034 1.00 75.19 80 MET A O 1
ATOM 645 N N . HIS A 1 81 ? 10.288 -3.890 -0.786 1.00 73.50 81 HIS A N 1
ATOM 646 C CA . HIS A 1 81 ? 10.942 -5.191 -0.691 1.00 73.50 81 HIS A CA 1
ATOM 647 C C . HIS A 1 81 ? 9.925 -6.266 -0.272 1.00 73.50 81 HIS A C 1
ATOM 649 O O . HIS A 1 81 ? 8.954 -5.968 0.426 1.00 73.50 81 HIS A O 1
ATOM 655 N N . SER A 1 82 ? 10.133 -7.520 -0.685 1.00 70.44 82 SER A N 1
ATOM 656 C CA . SER A 1 82 ? 9.207 -8.639 -0.420 1.00 70.44 82 SER A CA 1
ATOM 657 C C . SER A 1 82 ? 8.992 -8.921 1.071 1.00 70.44 82 SER A C 1
ATOM 659 O O . SER A 1 82 ? 7.913 -9.358 1.475 1.00 70.44 82 SER A O 1
ATOM 661 N N . ASP A 1 83 ? 9.995 -8.619 1.893 1.00 81.00 83 ASP A N 1
ATOM 662 C CA . ASP A 1 83 ? 10.071 -9.090 3.280 1.00 81.00 83 ASP A CA 1
ATOM 663 C C . ASP A 1 83 ? 9.505 -8.086 4.296 1.00 81.00 83 ASP A C 1
ATOM 665 O O . ASP A 1 83 ? 9.592 -8.305 5.507 1.00 81.00 83 ASP A O 1
ATOM 669 N N . VAL A 1 84 ? 8.900 -6.989 3.824 1.00 90.12 84 VAL A N 1
ATOM 670 C CA . VAL A 1 84 ? 8.351 -5.945 4.697 1.00 90.12 84 VAL A CA 1
ATOM 671 C C . VAL A 1 84 ? 7.219 -6.496 5.567 1.00 90.12 84 VAL A C 1
ATOM 673 O O . VAL A 1 84 ? 6.285 -7.145 5.077 1.00 90.12 84 VAL A O 1
ATOM 676 N N . GLN A 1 85 ? 7.307 -6.190 6.864 1.00 95.50 85 GLN A N 1
ATOM 677 C CA . GLN A 1 85 ? 6.350 -6.591 7.890 1.00 95.50 85 GLN A CA 1
ATOM 678 C C . GLN A 1 85 ? 5.484 -5.411 8.357 1.00 95.50 85 GLN A C 1
ATOM 680 O O . GLN A 1 85 ? 5.943 -4.261 8.343 1.00 95.50 85 GLN A O 1
ATOM 685 N N . PRO A 1 86 ? 4.248 -5.671 8.816 1.00 97.56 86 PRO A N 1
ATOM 686 C CA . PRO A 1 86 ? 3.432 -4.643 9.444 1.00 97.56 86 PRO A CA 1
ATOM 687 C C . PRO A 1 86 ? 4.085 -4.101 10.721 1.00 97.56 86 PRO A C 1
ATOM 689 O O . PRO A 1 86 ? 4.831 -4.800 11.409 1.00 97.56 86 PRO A O 1
ATOM 692 N N . ASN A 1 87 ? 3.769 -2.853 11.048 1.00 98.06 87 ASN A N 1
ATOM 693 C CA . ASN A 1 87 ? 4.241 -2.155 12.248 1.00 98.06 87 ASN A CA 1
ATOM 694 C C . ASN A 1 87 ? 3.088 -1.934 13.257 1.00 98.06 87 ASN A C 1
ATOM 696 O O . ASN A 1 87 ? 1.941 -2.287 12.954 1.00 98.06 87 ASN A O 1
ATOM 700 N N . PRO A 1 88 ? 3.344 -1.350 14.447 1.00 98.44 88 PRO A N 1
ATOM 701 C CA . PRO A 1 88 ? 2.320 -1.155 15.475 1.00 98.44 88 PRO A CA 1
ATOM 702 C C . PRO A 1 88 ? 1.054 -0.437 14.999 1.00 98.44 88 PRO A C 1
ATOM 704 O O . PRO A 1 88 ? -0.033 -0.777 15.462 1.00 98.44 88 PRO A O 1
ATOM 707 N N . ALA A 1 89 ? 1.155 0.503 14.053 1.00 98.00 89 ALA A N 1
ATOM 708 C CA . ALA A 1 89 ? -0.013 1.205 13.526 1.00 98.00 89 ALA A CA 1
ATOM 709 C C . ALA A 1 89 ? -0.948 0.265 12.747 1.00 98.00 89 ALA A C 1
ATOM 711 O O . ALA A 1 89 ? -2.162 0.325 12.924 1.00 98.00 89 ALA A O 1
ATOM 712 N N . HIS A 1 90 ? -0.400 -0.653 11.947 1.00 98.69 90 HIS A N 1
ATOM 713 C CA . HIS A 1 90 ? -1.198 -1.657 11.234 1.00 98.69 90 HIS A CA 1
ATOM 714 C C . HIS A 1 90 ? -1.864 -2.634 12.207 1.00 98.69 90 HIS A C 1
ATOM 716 O O . HIS A 1 90 ? -3.062 -2.892 12.115 1.00 98.69 90 HIS A O 1
ATOM 722 N N . TYR A 1 91 ? -1.113 -3.127 13.196 1.00 98.69 91 TYR A N 1
ATOM 723 C CA . TYR A 1 91 ? -1.671 -4.024 14.210 1.00 98.69 91 TYR A CA 1
ATOM 724 C C . TYR A 1 91 ? -2.754 -3.348 15.058 1.00 98.69 91 TYR A C 1
ATOM 726 O O . TYR A 1 91 ? -3.723 -4.005 15.430 1.00 98.69 91 TYR A O 1
ATOM 734 N N . ALA A 1 92 ? -2.645 -2.043 15.325 1.00 98.00 92 ALA A N 1
ATOM 735 C CA . ALA A 1 92 ? -3.696 -1.288 16.003 1.00 98.00 92 ALA A CA 1
ATOM 736 C C . ALA A 1 92 ? -4.995 -1.242 15.177 1.00 98.00 92 ALA A C 1
ATOM 738 O O . ALA A 1 92 ? -6.083 -1.385 15.733 1.00 98.00 92 ALA A O 1
ATOM 739 N N . VAL A 1 93 ? -4.898 -1.103 13.851 1.00 98.44 93 VAL A N 1
ATOM 740 C CA . VAL A 1 93 ? -6.062 -1.155 12.948 1.00 98.44 93 VAL A CA 1
ATOM 741 C C . VAL A 1 93 ? -6.668 -2.561 12.901 1.00 98.44 93 VAL A C 1
ATOM 743 O O . VAL A 1 93 ? -7.892 -2.697 12.948 1.00 98.44 93 VAL A O 1
ATOM 746 N N . ALA A 1 94 ? -5.843 -3.608 12.887 1.00 98.56 94 ALA A N 1
ATOM 747 C CA . ALA A 1 94 ? -6.312 -4.987 13.018 1.00 98.56 94 ALA A CA 1
ATOM 748 C C . ALA A 1 94 ? -7.016 -5.228 14.367 1.00 98.56 94 ALA A C 1
ATOM 750 O O . ALA A 1 94 ? -8.028 -5.924 14.433 1.00 98.56 94 ALA A O 1
ATOM 751 N N . GLU A 1 95 ? -6.539 -4.611 15.450 1.00 98.06 95 GLU A N 1
ATOM 752 C CA . GLU A 1 95 ? -7.178 -4.713 16.762 1.00 98.06 95 GLU A CA 1
ATOM 753 C C . GLU A 1 95 ? -8.560 -4.049 16.788 1.00 98.06 95 GLU A C 1
ATOM 755 O O . GLU A 1 95 ? -9.494 -4.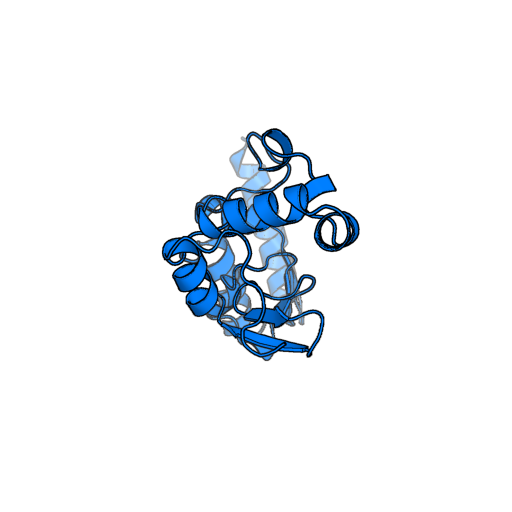630 17.338 1.00 98.06 95 GLU A O 1
ATOM 760 N N . LEU A 1 96 ? -8.738 -2.898 16.119 1.00 98.00 96 LEU A N 1
ATOM 761 C CA . LEU A 1 96 ? -10.059 -2.268 15.956 1.00 98.00 96 LEU A CA 1
ATOM 762 C C . LEU A 1 96 ? -11.074 -3.211 15.298 1.00 98.00 96 LEU A C 1
ATOM 764 O O . LEU A 1 96 ? -12.264 -3.164 15.622 1.00 98.00 96 LEU A O 1
ATOM 768 N N . GLU A 1 97 ? -10.619 -4.062 14.380 1.00 98.06 97 GLU A N 1
ATOM 769 C CA . GLU A 1 97 ? -11.456 -5.087 13.762 1.00 98.06 97 GLU A CA 1
ATOM 770 C C . GLU A 1 97 ? -11.832 -6.185 14.750 1.00 98.06 97 GLU A C 1
ATOM 772 O O . GLU A 1 97 ? -13.017 -6.490 14.901 1.00 98.06 97 GLU A O 1
ATOM 777 N N . LYS A 1 98 ? -10.851 -6.717 15.487 1.00 97.25 98 LYS A N 1
ATOM 778 C CA . LYS A 1 98 ? -11.070 -7.781 16.477 1.00 97.25 98 LYS A CA 1
ATOM 779 C C . LYS A 1 98 ? -12.045 -7.372 17.576 1.00 97.25 98 LYS A C 1
ATOM 781 O O . LYS A 1 98 ? -12.869 -8.184 17.988 1.00 97.25 98 LYS A O 1
ATOM 786 N N . ILE A 1 99 ? -12.000 -6.116 18.022 1.00 95.94 99 ILE A N 1
ATOM 787 C CA . ILE A 1 99 ? -12.940 -5.589 19.025 1.00 95.94 99 ILE A CA 1
ATOM 788 C C . ILE A 1 99 ? -14.290 -5.147 18.424 1.00 95.94 99 ILE A C 1
ATOM 790 O O . ILE A 1 99 ? -15.116 -4.555 19.120 1.00 95.94 99 ILE A O 1
ATOM 794 N N . GLY A 1 100 ? -14.528 -5.405 17.132 1.00 96.50 100 GLY A N 1
ATOM 795 C CA . GLY A 1 100 ? -15.799 -5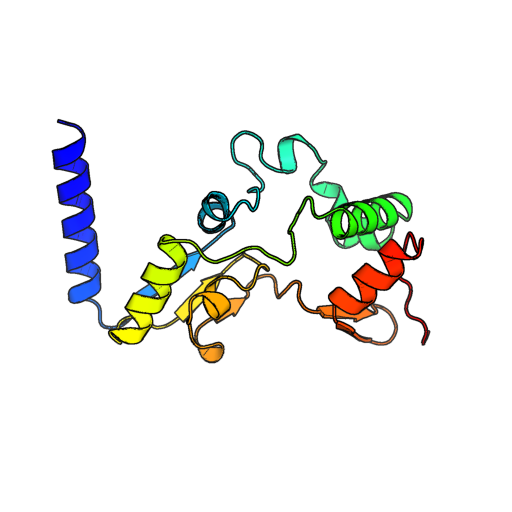.146 16.453 1.00 96.50 100 GLY A CA 1
ATOM 796 C C . GLY A 1 100 ? -16.096 -3.668 16.191 1.00 96.50 100 GLY A C 1
ATOM 797 O O . GLY A 1 100 ? -17.259 -3.298 16.023 1.00 96.50 100 GLY A O 1
ATOM 798 N N . LYS A 1 101 ? -15.072 -2.806 16.189 1.00 97.25 101 LYS A N 1
ATOM 799 C CA . LYS A 1 101 ? -15.214 -1.358 15.963 1.00 97.25 101 LYS A CA 1
ATOM 800 C C . LYS A 1 101 ? -14.957 -0.945 14.517 1.00 97.25 101 LYS A C 1
ATOM 802 O O . LYS A 1 101 ? -15.512 0.063 14.076 1.00 97.25 101 LYS A O 1
ATOM 807 N N . LEU A 1 102 ? -14.141 -1.701 13.787 1.00 98.25 102 LEU A N 1
ATOM 808 C CA . LEU A 1 102 ? -13.779 -1.385 12.409 1.00 98.25 102 LEU A CA 1
ATOM 809 C C . LEU A 1 102 ? -14.914 -1.698 11.421 1.00 98.25 102 LEU A C 1
ATOM 811 O O . LEU A 1 102 ? -15.381 -2.834 11.292 1.00 98.25 102 LEU A O 1
ATOM 815 N N . ASP A 1 103 ? -15.320 -0.680 10.669 1.00 98.44 103 ASP A N 1
ATOM 816 C CA . ASP A 1 103 ? -16.215 -0.827 9.525 1.00 98.44 103 ASP A CA 1
ATOM 817 C C . ASP A 1 103 ? -15.429 -1.218 8.273 1.00 98.44 103 ASP A C 1
ATOM 819 O O . ASP A 1 103 ? -15.743 -2.243 7.672 1.00 98.44 103 ASP A O 1
ATOM 823 N N . CYS A 1 104 ? -14.386 -0.451 7.935 1.00 98.56 104 CYS A N 1
ATOM 824 C CA . CYS A 1 104 ? -13.428 -0.759 6.874 1.00 98.56 104 CYS A CA 1
ATOM 825 C C . CYS A 1 104 ? -12.130 0.061 7.003 1.00 98.56 104 CYS A C 1
ATOM 827 O O . CYS A 1 104 ? -12.073 1.088 7.691 1.00 98.56 104 CYS A O 1
ATOM 829 N N . VAL A 1 105 ? -11.100 -0.390 6.289 1.00 98.75 105 VAL A N 1
ATOM 830 C CA . VAL A 1 105 ? -9.878 0.358 5.994 1.00 98.75 105 VAL A CA 1
ATOM 831 C C . VAL A 1 105 ? -9.931 0.793 4.538 1.00 98.75 105 VAL A C 1
ATOM 833 O O . VAL A 1 105 ? -10.072 -0.037 3.649 1.00 98.75 105 VAL A O 1
ATOM 836 N N . ILE A 1 106 ? -9.785 2.083 4.272 1.00 98.69 106 ILE A N 1
ATOM 837 C CA . ILE A 1 106 ? -9.574 2.615 2.927 1.00 98.69 106 ILE A CA 1
ATOM 838 C C . ILE A 1 106 ? -8.102 2.995 2.832 1.00 98.69 106 ILE A C 1
ATOM 840 O O . ILE A 1 106 ? -7.654 3.930 3.494 1.00 98.69 106 ILE A O 1
ATOM 844 N N . THR A 1 107 ? -7.338 2.280 2.016 1.00 98.44 107 THR A N 1
ATOM 845 C CA . THR A 1 107 ? -5.899 2.509 1.887 1.00 98.44 107 THR A CA 1
ATOM 846 C C . THR A 1 107 ? -5.538 3.020 0.500 1.00 98.44 107 THR A C 1
ATOM 848 O O . THR A 1 107 ? -6.020 2.533 -0.522 1.00 98.44 107 THR A O 1
ATOM 851 N N . GLN A 1 108 ? -4.672 4.031 0.467 1.00 97.56 108 GLN A N 1
ATOM 852 C CA . GLN A 1 108 ? -3.973 4.459 -0.747 1.00 97.56 108 GLN A CA 1
ATOM 853 C C . GLN A 1 108 ? -2.726 3.615 -1.026 1.00 97.56 108 GLN A C 1
ATOM 855 O O . GLN A 1 108 ? -2.127 3.755 -2.096 1.00 97.56 108 GLN A O 1
ATOM 860 N N . ASN A 1 109 ? -2.297 2.808 -0.055 1.00 95.62 109 ASN A N 1
ATOM 861 C CA . ASN A 1 109 ? -1.117 1.973 -0.192 1.00 95.62 109 ASN A CA 1
ATOM 862 C C . ASN A 1 109 ? -1.439 0.746 -1.033 1.00 95.62 109 ASN A C 1
ATOM 864 O O . ASN A 1 109 ? -2.578 0.301 -1.112 1.00 95.62 109 ASN A O 1
ATOM 868 N N . VAL A 1 110 ? -0.391 0.197 -1.628 1.00 93.69 110 VAL A N 1
ATOM 869 C CA . VAL A 1 110 ? -0.440 -0.970 -2.513 1.00 93.69 110 VAL A CA 1
ATOM 870 C C . VAL A 1 110 ? 0.399 -2.129 -1.944 1.00 93.69 110 VAL A C 1
ATOM 872 O O . VAL A 1 110 ? 0.781 -3.035 -2.683 1.00 93.69 110 VAL A O 1
ATOM 875 N N . ASP A 1 111 ? 0.724 -2.047 -0.644 1.00 93.69 111 ASP A N 1
ATOM 876 C CA . ASP A 1 111 ? 1.718 -2.849 0.090 1.00 93.69 111 ASP A CA 1
ATOM 877 C C . ASP A 1 111 ? 1.171 -4.129 0.746 1.00 93.69 111 ASP A C 1
ATOM 879 O O . ASP A 1 111 ? 1.946 -5.027 1.082 1.00 93.69 111 ASP A O 1
ATOM 883 N N . GLY A 1 112 ? -0.152 -4.220 0.913 1.00 94.38 112 GLY A N 1
ATOM 884 C CA . GLY A 1 112 ? -0.830 -5.351 1.553 1.00 94.38 112 GLY A CA 1
ATOM 885 C C . GLY A 1 112 ? -0.538 -5.498 3.053 1.00 94.38 112 GLY A C 1
ATOM 886 O O . GLY A 1 112 ? -0.742 -6.575 3.615 1.00 94.38 112 GLY A O 1
ATOM 887 N N . LEU A 1 113 ? -0.010 -4.462 3.723 1.00 96.56 113 LEU A N 1
ATOM 888 C CA . LEU A 1 113 ? 0.393 -4.578 5.130 1.00 96.56 113 LEU A CA 1
ATOM 889 C C . LEU A 1 113 ? -0.790 -4.668 6.101 1.00 96.56 113 LEU A C 1
ATOM 891 O O . LEU A 1 113 ? -0.625 -5.228 7.183 1.00 96.56 113 LEU A O 1
ATOM 895 N N . HIS A 1 114 ? -1.975 -4.178 5.731 1.00 98.12 114 HIS A N 1
ATOM 896 C CA . HIS A 1 114 ? -3.184 -4.315 6.556 1.00 98.12 114 HIS A CA 1
ATOM 897 C C . HIS A 1 114 ? -3.642 -5.772 6.645 1.00 98.12 114 HIS A C 1
ATOM 899 O O . HIS A 1 114 ? -3.869 -6.292 7.736 1.00 98.12 114 HIS A O 1
ATOM 905 N N . GLU A 1 115 ? -3.695 -6.474 5.516 1.00 97.50 115 GLU A N 1
ATOM 906 C CA . GLU A 1 115 ? -4.022 -7.899 5.477 1.00 97.50 115 GLU A CA 1
ATOM 907 C C . GLU A 1 115 ? -2.968 -8.728 6.204 1.00 97.50 115 GLU A C 1
ATOM 909 O O . GLU A 1 115 ? -3.308 -9.588 7.016 1.00 97.50 115 GLU A O 1
ATOM 914 N N . LYS A 1 116 ? -1.679 -8.425 5.990 1.00 96.31 116 LYS A N 1
ATOM 915 C CA . LYS A 1 116 ? -0.588 -9.072 6.735 1.00 96.31 116 LYS A CA 1
ATOM 916 C C . LYS A 1 116 ? -0.682 -8.822 8.247 1.00 96.31 116 LYS A C 1
ATOM 918 O O . LYS A 1 116 ? -0.270 -9.683 9.019 1.00 96.31 116 LYS A O 1
ATOM 923 N N . ALA A 1 117 ? -1.220 -7.679 8.682 1.00 98.12 117 ALA A N 1
ATOM 924 C CA . ALA A 1 117 ? -1.451 -7.379 10.098 1.00 98.12 117 ALA A CA 1
ATOM 925 C C . ALA A 1 117 ? -2.661 -8.117 10.694 1.00 98.12 117 ALA A C 1
ATOM 927 O O . ALA A 1 117 ? -2.790 -8.188 11.919 1.00 98.12 117 ALA A O 1
ATOM 928 N N . GLY A 1 118 ? -3.523 -8.683 9.845 1.00 98.12 118 GLY A N 1
ATOM 929 C CA . GLY A 1 118 ? -4.677 -9.485 10.240 1.00 98.12 118 GLY A CA 1
ATOM 930 C C . GLY A 1 118 ? -6.036 -8.827 10.011 1.00 98.12 118 GLY A C 1
ATOM 931 O O . GLY A 1 118 ? -7.019 -9.338 10.543 1.00 98.12 118 GLY A O 1
ATOM 932 N N . ASN A 1 119 ? -6.121 -7.726 9.256 1.00 98.62 119 ASN A N 1
ATOM 933 C CA . ASN A 1 119 ? -7.414 -7.223 8.787 1.00 98.62 119 ASN A CA 1
ATOM 934 C C . ASN A 1 119 ? -8.036 -8.187 7.767 1.00 98.62 119 ASN A C 1
ATOM 936 O O . ASN A 1 119 ? -7.332 -8.721 6.905 1.00 98.62 119 ASN A O 1
ATOM 940 N N . SER A 1 120 ? -9.353 -8.401 7.836 1.00 98.38 120 SER A N 1
ATOM 941 C CA . SER A 1 120 ? -10.031 -9.282 6.881 1.00 98.38 120 SER A CA 1
ATOM 942 C C . SER A 1 120 ? -10.008 -8.667 5.473 1.00 98.38 120 SER A C 1
ATOM 944 O O . SER A 1 120 ? -10.275 -7.471 5.331 1.00 98.38 120 SER A O 1
ATOM 946 N N . PRO A 1 121 ? -9.739 -9.441 4.405 1.00 97.25 121 PRO A N 1
ATOM 947 C CA . PRO A 1 121 ? -9.649 -8.893 3.048 1.00 97.25 121 PRO A CA 1
ATOM 948 C C . PRO A 1 121 ? -10.910 -8.158 2.563 1.00 97.25 121 PRO A C 1
ATOM 950 O O . PRO A 1 121 ? -10.812 -7.230 1.769 1.00 97.25 121 PRO A O 1
ATOM 953 N N . ASP A 1 122 ? -12.101 -8.526 3.044 1.00 97.81 122 ASP A N 1
ATOM 954 C CA . ASP A 1 122 ? -13.365 -7.845 2.723 1.00 97.81 122 ASP A CA 1
ATOM 955 C C . ASP A 1 122 ? -13.518 -6.476 3.411 1.00 97.81 122 ASP A C 1
ATOM 957 O O . ASP A 1 122 ? -14.359 -5.667 3.013 1.00 97.81 122 ASP A O 1
ATOM 961 N N . LYS A 1 123 ? -12.690 -6.199 4.423 1.00 98.25 123 LYS A N 1
ATOM 962 C CA . LYS A 1 123 ? -12.645 -4.933 5.160 1.00 98.25 123 LYS A CA 1
ATOM 963 C C . LYS A 1 123 ? -11.625 -3.953 4.594 1.00 98.25 123 LYS A C 1
ATOM 965 O O . LYS A 1 123 ? -11.693 -2.776 4.949 1.00 98.25 123 LYS A O 1
ATOM 970 N N . VAL A 1 124 ? -10.710 -4.395 3.731 1.00 98.44 124 VAL A N 1
ATOM 971 C CA . VAL A 1 124 ? -9.648 -3.555 3.162 1.00 98.44 124 VAL A CA 1
ATOM 972 C C . VAL A 1 124 ? -10.009 -3.125 1.740 1.00 98.44 124 VAL A C 1
ATOM 974 O O . VAL A 1 124 ? -10.171 -3.930 0.827 1.00 98.44 124 VAL A O 1
ATOM 977 N N . ILE A 1 125 ? -10.127 -1.815 1.541 1.00 98.44 125 ILE A N 1
ATOM 978 C CA . ILE A 1 125 ? -10.469 -1.182 0.270 1.00 98.44 125 ILE A CA 1
ATOM 979 C C . ILE A 1 125 ? -9.211 -0.519 -0.292 1.00 98.44 125 ILE A C 1
ATOM 981 O O . ILE A 1 125 ? -8.780 0.539 0.174 1.00 98.44 125 ILE A O 1
ATOM 985 N N . HIS A 1 126 ? -8.646 -1.134 -1.329 1.00 97.81 126 HIS A N 1
ATOM 986 C CA . HIS A 1 126 ? -7.461 -0.645 -2.037 1.00 97.81 126 HIS A CA 1
ATOM 987 C C . HIS A 1 126 ? -7.824 0.409 -3.080 1.00 97.81 126 HIS A C 1
ATOM 989 O O . HIS A 1 126 ? -8.189 0.077 -4.210 1.00 97.81 126 HIS A O 1
ATOM 995 N N . LEU A 1 127 ? -7.688 1.690 -2.733 1.00 97.44 127 LEU A N 1
ATOM 996 C CA . LEU A 1 127 ? -8.024 2.793 -3.640 1.00 97.44 127 LEU A CA 1
ATOM 997 C C . LEU A 1 127 ? -7.130 2.814 -4.891 1.00 97.44 127 LEU A C 1
ATOM 999 O O . LEU A 1 127 ? -7.578 3.200 -5.969 1.00 97.44 127 LEU A O 1
ATOM 1003 N N . HIS A 1 128 ? -5.875 2.382 -4.754 1.00 95.25 128 HIS A N 1
ATOM 1004 C CA . HIS A 1 128 ? -4.885 2.356 -5.835 1.00 95.25 128 HIS A CA 1
ATOM 1005 C C . HIS A 1 128 ? -4.544 0.934 -6.315 1.00 95.25 128 HIS A C 1
ATOM 1007 O O . HIS A 1 128 ? -3.561 0.738 -7.029 1.00 95.25 128 HIS A O 1
ATOM 1013 N N . GLY A 1 129 ? -5.366 -0.058 -5.957 1.00 93.94 129 GLY A N 1
ATOM 1014 C CA . GLY A 1 129 ? -5.110 -1.465 -6.266 1.00 93.94 129 GLY A CA 1
ATOM 1015 C C . GLY A 1 129 ? -3.972 -2.065 -5.434 1.00 93.94 129 GLY A C 1
ATOM 1016 O O . GLY A 1 129 ? -3.682 -1.610 -4.336 1.00 93.94 129 GLY A O 1
ATOM 1017 N N . THR A 1 130 ? -3.333 -3.111 -5.956 1.00 90.88 130 THR A N 1
ATOM 1018 C CA . THR A 1 130 ? -2.331 -3.915 -5.233 1.00 90.88 130 THR A CA 1
ATOM 1019 C C . THR A 1 130 ? -1.079 -4.101 -6.080 1.00 90.88 130 THR A C 1
ATOM 1021 O O . THR A 1 130 ? -1.199 -4.246 -7.299 1.00 90.88 130 THR A O 1
ATOM 1024 N N . MET A 1 131 ? 0.101 -4.228 -5.468 1.00 89.00 131 MET A N 1
ATOM 1025 C CA . MET A 1 131 ? 1.313 -4.621 -6.205 1.00 89.00 131 MET A CA 1
ATOM 1026 C C . MET A 1 131 ? 1.485 -6.128 -6.405 1.00 89.00 131 MET A C 1
ATOM 1028 O O . MET A 1 131 ? 2.446 -6.527 -7.050 1.00 89.00 131 MET A O 1
ATOM 1032 N N . GLU A 1 132 ? 0.562 -6.961 -5.926 1.00 89.25 132 GLU A N 1
ATOM 1033 C CA . GLU A 1 132 ? 0.652 -8.425 -6.050 1.00 89.25 132 GLU A CA 1
ATOM 1034 C C . GLU A 1 132 ? 0.541 -8.931 -7.492 1.00 89.25 132 GLU A C 1
ATOM 1036 O O . GLU A 1 132 ? 1.045 -10.005 -7.827 1.00 89.25 132 GLU A O 1
ATOM 1041 N N . LYS A 1 133 ? -0.148 -8.177 -8.354 1.00 92.25 133 LYS A N 1
ATOM 1042 C CA . LYS A 1 133 ? -0.445 -8.576 -9.730 1.00 92.25 133 LYS A CA 1
ATOM 1043 C C . LYS A 1 133 ? -0.171 -7.443 -10.698 1.00 92.25 133 LYS A C 1
ATOM 1045 O O . LYS A 1 133 ? -0.431 -6.276 -10.415 1.00 92.25 133 LYS A O 1
ATOM 1050 N N . VAL A 1 134 ? 0.265 -7.815 -11.891 1.00 94.38 134 VAL A N 1
ATOM 1051 C CA . VAL A 1 134 ? 0.358 -6.932 -13.054 1.00 94.38 134 VAL A CA 1
ATOM 1052 C C . VAL A 1 134 ? -0.549 -7.458 -14.160 1.00 94.38 134 VAL A C 1
ATOM 1054 O O . VAL A 1 134 ? -0.810 -8.657 -14.247 1.00 94.38 134 VAL A O 1
ATOM 1057 N N . LYS A 1 135 ? -1.060 -6.557 -15.000 1.00 96.12 135 LYS A N 1
ATOM 1058 C CA . LYS A 1 135 ? -1.933 -6.876 -16.130 1.00 96.12 135 LYS A CA 1
ATOM 1059 C C . LYS A 1 135 ? -1.303 -6.421 -17.445 1.00 96.12 135 LYS A C 1
ATOM 1061 O O . LYS A 1 135 ? -0.914 -5.261 -17.562 1.00 96.12 135 LYS A O 1
ATOM 1066 N N . CYS A 1 136 ? -1.283 -7.297 -18.446 1.00 96.88 136 CYS A N 1
ATOM 1067 C CA . CYS A 1 136 ? -0.965 -6.921 -19.819 1.00 96.88 136 CYS A CA 1
ATOM 1068 C C . CYS A 1 136 ? -2.008 -5.923 -20.351 1.00 96.88 136 CYS A C 1
ATOM 1070 O O . CYS A 1 136 ? -3.213 -6.169 -20.270 1.00 96.88 136 CYS A O 1
ATOM 1072 N N . LEU A 1 137 ? -1.553 -4.806 -20.922 1.00 95.62 137 LEU A N 1
ATOM 1073 C CA . LEU A 1 137 ? -2.439 -3.761 -21.447 1.00 95.62 137 LEU A CA 1
ATOM 1074 C C . LEU A 1 137 ? -3.048 -4.098 -22.819 1.00 95.62 137 LEU A C 1
ATOM 1076 O O . LEU A 1 137 ? -4.007 -3.445 -23.216 1.00 95.62 137 LEU A O 1
ATOM 1080 N N . GLN A 1 138 ? -2.536 -5.123 -23.508 1.00 96.38 138 GLN A N 1
ATOM 1081 C CA . GLN A 1 138 ? -3.044 -5.587 -24.802 1.00 96.38 138 GLN A CA 1
ATOM 1082 C C . GLN A 1 138 ? -4.084 -6.702 -24.641 1.00 96.38 138 GLN A C 1
ATOM 1084 O O . GLN A 1 138 ? -5.234 -6.527 -25.031 1.00 96.38 138 GLN A O 1
ATOM 1089 N N . CYS A 1 139 ? -3.716 -7.838 -24.037 1.00 97.50 139 CYS A N 1
ATOM 1090 C CA . CYS A 1 139 ? -4.611 -8.998 -23.919 1.00 97.50 139 CYS A CA 1
ATOM 1091 C C . CYS A 1 139 ? -5.340 -9.106 -22.568 1.00 97.50 139 CYS A C 1
ATOM 1093 O O . CYS A 1 139 ? -6.188 -9.977 -22.394 1.00 97.50 139 CYS A O 1
ATOM 1095 N N . GLY A 1 140 ? -5.014 -8.255 -21.588 1.00 97.12 140 GLY A N 1
ATOM 1096 C CA . GLY A 1 140 ? -5.659 -8.253 -20.271 1.00 97.12 140 GLY A CA 1
ATOM 1097 C C . GLY A 1 140 ? -5.236 -9.389 -19.333 1.00 97.12 140 GLY A C 1
ATOM 1098 O O . GLY A 1 140 ? -5.714 -9.432 -18.198 1.00 97.12 140 GLY A O 1
ATOM 1099 N N . ARG A 1 141 ? -4.339 -10.287 -19.762 1.00 97.31 141 ARG A N 1
ATOM 1100 C CA . ARG A 1 141 ? -3.825 -11.376 -18.921 1.00 97.31 141 ARG A CA 1
ATOM 1101 C C . ARG A 1 141 ? -3.106 -10.821 -17.691 1.00 97.31 141 ARG A C 1
ATOM 1103 O O . ARG A 1 141 ? -2.382 -9.829 -17.785 1.00 97.31 141 ARG A O 1
ATOM 1110 N N . GLN A 1 142 ? -3.319 -11.468 -16.549 1.00 97.06 142 GLN A N 1
ATOM 1111 C CA . GLN A 1 142 ? -2.692 -11.112 -15.281 1.00 97.06 142 GLN A CA 1
ATOM 1112 C C . GLN A 1 142 ? -1.565 -12.080 -14.932 1.00 97.06 142 GLN A C 1
ATOM 1114 O O . GLN A 1 142 ? -1.689 -13.280 -15.169 1.00 97.06 142 GLN A O 1
ATOM 1119 N N . TYR A 1 143 ? -0.513 -11.545 -14.321 1.00 96.31 143 TYR A N 1
ATOM 1120 C CA . TYR A 1 143 ? 0.629 -12.291 -13.800 1.00 96.31 143 TYR A CA 1
ATOM 1121 C C . TYR A 1 143 ? 0.871 -11.898 -12.347 1.00 96.31 143 TYR A C 1
ATOM 1123 O O . TYR A 1 143 ? 0.570 -10.767 -11.948 1.00 96.31 143 TYR A O 1
ATOM 1131 N N . LEU A 1 144 ? 1.422 -12.823 -11.561 1.00 94.50 144 LEU A N 1
ATOM 1132 C CA . LEU A 1 144 ? 1.920 -12.495 -10.229 1.00 94.50 144 LEU A CA 1
ATOM 1133 C C . LEU A 1 144 ? 3.160 -11.616 -10.368 1.00 94.50 144 LEU A C 1
ATOM 1135 O O . LEU A 1 144 ? 4.028 -11.877 -11.200 1.00 94.50 144 LEU A O 1
ATOM 1139 N N . MET A 1 145 ? 3.265 -10.583 -9.540 1.00 91.56 145 MET A N 1
ATOM 1140 C CA . MET A 1 145 ? 4.389 -9.657 -9.625 1.00 91.56 145 MET A CA 1
ATOM 1141 C C . MET A 1 145 ? 5.728 -10.351 -9.327 1.00 91.56 145 MET A C 1
ATOM 1143 O O . MET A 1 145 ? 6.719 -10.039 -9.977 1.00 91.56 145 MET A O 1
ATOM 1147 N N . ASP A 1 146 ? 5.747 -11.369 -8.460 1.00 90.94 146 ASP A N 1
ATOM 1148 C CA . ASP A 1 146 ? 6.938 -12.190 -8.175 1.00 90.94 146 ASP A CA 1
ATOM 1149 C C . ASP A 1 146 ? 7.443 -12.980 -9.392 1.00 90.94 146 ASP A C 1
ATOM 1151 O O . ASP A 1 146 ? 8.636 -13.252 -9.535 1.00 90.94 146 ASP A O 1
ATOM 1155 N N . GLU A 1 147 ? 6.544 -13.372 -10.295 1.00 94.00 147 GLU A N 1
ATOM 1156 C CA . GLU A 1 147 ? 6.932 -13.967 -11.573 1.00 94.00 147 GLU A CA 1
ATOM 1157 C C . GLU A 1 147 ? 7.631 -12.931 -12.454 1.00 94.00 147 GLU A C 1
ATOM 1159 O O . GLU A 1 147 ? 8.720 -13.184 -12.966 1.00 94.00 147 GLU A O 1
ATOM 1164 N N . VAL A 1 148 ? 7.061 -11.731 -12.536 1.00 94.12 148 VAL A N 1
ATOM 1165 C CA . VAL A 1 148 ? 7.615 -10.634 -13.330 1.00 94.12 148 VAL A CA 1
ATOM 1166 C C . VAL A 1 148 ? 8.934 -10.112 -12.754 1.00 94.12 148 VAL A C 1
ATOM 1168 O O . VAL A 1 148 ? 9.852 -9.802 -13.512 1.00 94.12 148 VAL A O 1
ATOM 1171 N N . TYR A 1 149 ? 9.105 -10.092 -11.431 1.00 92.06 149 TYR A N 1
ATOM 1172 C CA . TYR A 1 149 ? 10.393 -9.773 -10.812 1.00 92.06 149 TYR A CA 1
ATOM 1173 C C . TYR A 1 149 ? 11.481 -10.780 -11.189 1.00 92.06 149 TYR A C 1
ATOM 1175 O O . TYR A 1 149 ? 12.619 -10.376 -11.423 1.00 92.06 149 TYR A O 1
ATOM 1183 N N . ARG A 1 150 ? 11.151 -12.072 -11.329 1.00 92.88 150 ARG A N 1
ATOM 1184 C CA . ARG A 1 150 ? 12.110 -13.075 -11.824 1.00 92.88 150 ARG A CA 1
ATOM 1185 C C . ARG A 1 150 ? 12.505 -12.829 -13.278 1.00 92.88 150 ARG A C 1
ATOM 1187 O O . ARG A 1 150 ? 13.666 -13.036 -13.618 1.00 92.88 150 ARG A O 1
ATOM 1194 N N . TRP A 1 151 ? 11.587 -12.353 -14.120 1.00 94.62 151 TRP A N 1
ATOM 1195 C CA . TRP A 1 151 ? 11.913 -11.943 -15.491 1.00 94.62 151 TRP A CA 1
ATOM 1196 C C . TRP A 1 151 ? 12.897 -10.770 -15.503 1.00 94.62 151 TRP A C 1
ATOM 1198 O O . TRP A 1 151 ? 13.920 -10.834 -16.184 1.00 94.62 151 TRP A O 1
ATOM 1208 N N . ILE A 1 152 ? 12.632 -9.741 -14.691 1.00 93.56 152 ILE A N 1
ATOM 1209 C CA . ILE A 1 152 ? 13.500 -8.561 -14.572 1.00 93.56 152 ILE A CA 1
ATOM 1210 C C . ILE A 1 152 ? 14.885 -8.953 -14.040 1.00 93.56 152 ILE A C 1
ATOM 1212 O O . ILE A 1 152 ? 15.901 -8.562 -14.611 1.00 93.56 152 ILE A O 1
ATOM 1216 N N . ALA A 1 153 ? 14.946 -9.796 -13.004 1.00 91.19 153 ALA A N 1
ATOM 1217 C CA . ALA A 1 153 ? 16.202 -10.332 -12.474 1.00 91.19 153 ALA A CA 1
ATOM 1218 C C . ALA A 1 153 ? 16.970 -11.192 -13.499 1.00 91.19 153 ALA A C 1
ATOM 1220 O O . ALA A 1 153 ? 18.194 -11.281 -13.436 1.00 91.19 153 ALA A O 1
ATOM 1221 N N . GLY A 1 154 ? 16.263 -11.794 -14.461 1.00 93.56 154 GLY A N 1
ATOM 1222 C CA . GLY A 1 154 ? 16.832 -12.515 -15.601 1.00 93.56 154 GLY A CA 1
ATOM 1223 C C . GLY A 1 154 ? 17.361 -11.622 -16.731 1.00 93.56 154 GLY A C 1
ATOM 1224 O O . GLY A 1 154 ? 17.824 -12.150 -17.739 1.00 93.56 154 GLY A O 1
ATOM 1225 N N . GLY A 1 155 ? 17.305 -10.294 -16.582 1.00 92.62 155 GLY A N 1
ATOM 1226 C CA . GLY A 1 155 ? 17.819 -9.324 -17.554 1.00 92.62 155 GLY A CA 1
ATOM 1227 C C . GLY A 1 155 ? 16.767 -8.717 -18.484 1.00 92.62 155 GLY A C 1
ATOM 1228 O O . GLY A 1 155 ? 17.129 -7.986 -19.403 1.00 92.62 155 GLY A O 1
ATOM 1229 N N . ILE A 1 156 ? 15.475 -8.987 -18.269 1.00 94.81 156 ILE A N 1
ATOM 1230 C CA . ILE A 1 156 ? 14.399 -8.363 -19.050 1.00 94.81 156 ILE A CA 1
ATOM 1231 C C . ILE A 1 156 ? 14.156 -6.938 -18.534 1.00 94.81 156 ILE A C 1
ATOM 1233 O O . ILE A 1 156 ? 13.621 -6.740 -17.447 1.00 94.81 156 ILE A O 1
ATOM 1237 N N . GLU A 1 157 ? 14.525 -5.929 -19.327 1.00 93.62 157 GLU A N 1
ATOM 1238 C CA . GLU A 1 157 ? 14.340 -4.516 -18.953 1.00 93.62 157 GLU A CA 1
ATOM 1239 C C . GLU A 1 157 ? 12.866 -4.084 -18.956 1.00 93.62 157 GLU A C 1
ATOM 1241 O O . GLU A 1 157 ? 12.446 -3.278 -18.125 1.00 93.62 157 GLU A O 1
ATOM 1246 N N . VAL A 1 158 ? 12.079 -4.616 -19.896 1.00 95.56 158 VAL A N 1
ATOM 1247 C CA . VAL A 1 158 ? 10.637 -4.372 -20.021 1.00 95.56 158 VAL A CA 1
ATOM 1248 C C . VAL A 1 158 ? 9.934 -5.725 -20.152 1.00 95.56 158 VAL A C 1
ATOM 1250 O O . VAL A 1 158 ? 10.123 -6.403 -21.160 1.00 95.56 158 VAL A O 1
ATOM 1253 N N . PRO A 1 159 ? 9.154 -6.153 -19.144 1.00 95.31 159 PRO A N 1
ATOM 1254 C CA . PRO A 1 159 ? 8.464 -7.437 -19.142 1.00 95.31 159 PRO A CA 1
ATOM 1255 C C . PRO A 1 159 ? 7.221 -7.399 -20.036 1.00 95.31 159 PRO A C 1
ATOM 1257 O O . PRO A 1 159 ? 6.091 -7.263 -19.557 1.00 95.31 159 PRO A O 1
ATOM 1260 N N . ASP A 1 160 ? 7.437 -7.502 -21.345 1.00 94.94 160 ASP A N 1
ATOM 1261 C CA . ASP A 1 160 ? 6.354 -7.685 -22.306 1.00 94.94 160 ASP A CA 1
ATOM 1262 C C . ASP A 1 160 ? 5.647 -9.030 -22.0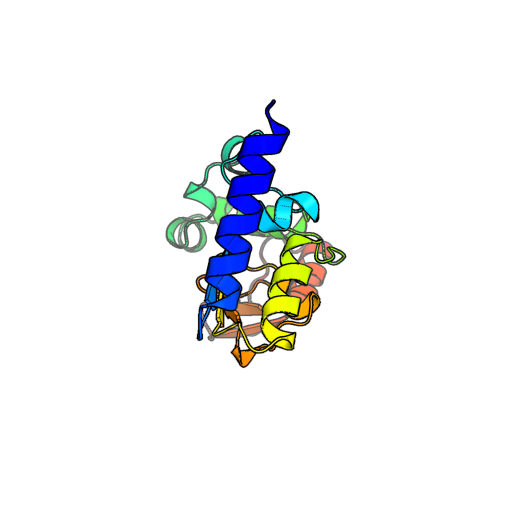89 1.00 94.94 160 ASP A C 1
ATOM 1264 O O . ASP A 1 160 ? 6.195 -9.992 -21.544 1.00 94.94 160 ASP A O 1
ATOM 1268 N N . CYS A 1 161 ? 4.376 -9.082 -22.482 1.00 96.12 161 CYS A N 1
ATOM 1269 C CA . CYS A 1 161 ? 3.554 -10.266 -22.291 1.00 96.12 161 CYS A CA 1
ATOM 1270 C C . CYS A 1 161 ? 4.033 -11.387 -23.228 1.00 96.12 161 CYS A C 1
ATOM 1272 O O . CYS A 1 161 ? 4.030 -11.186 -24.437 1.00 96.12 161 CYS A O 1
ATOM 1274 N N . PRO A 1 162 ? 4.355 -12.595 -22.733 1.00 94.56 162 PRO A N 1
ATOM 1275 C CA . PRO A 1 162 ? 4.799 -13.696 -23.595 1.00 94.56 162 PRO A CA 1
ATOM 1276 C C . PRO A 1 162 ? 3.713 -14.221 -24.552 1.00 94.56 162 PRO A C 1
ATOM 1278 O O . PRO A 1 162 ? 3.999 -15.024 -25.435 1.00 94.56 162 PRO A O 1
ATOM 1281 N N . GLU A 1 163 ? 2.465 -13.792 -24.369 1.00 96.38 163 GLU A N 1
ATOM 1282 C CA . GLU A 1 163 ? 1.295 -14.306 -25.082 1.00 96.38 163 GLU A CA 1
ATOM 1283 C C . GLU A 1 163 ? 0.813 -13.386 -26.215 1.00 96.38 163 GLU A C 1
ATOM 1285 O 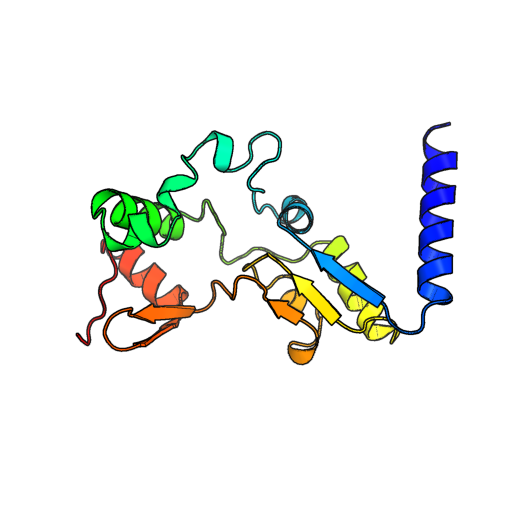O . GLU A 1 163 ? -0.095 -13.780 -26.949 1.00 96.38 163 GLU A O 1
ATOM 1290 N N . CYS A 1 164 ? 1.322 -12.150 -26.330 1.00 95.56 164 CYS A N 1
ATOM 1291 C CA . CYS A 1 164 ? 0.825 -11.182 -27.315 1.00 95.56 164 CYS A CA 1
ATOM 1292 C C . CYS A 1 164 ? 1.778 -10.029 -27.625 1.00 95.56 164 CYS A C 1
ATOM 1294 O O . CYS A 1 164 ? 2.501 -9.611 -26.695 1.00 95.56 164 CYS A O 1
#

Secondary structure (DSSP, 8-state):
-HHHHHHHHHHHHHHHHHH-S-EEEEE-GGGGGGGT---SSSTT-GGGTS-GGGGSHHHHHH-HHHHHHHHHHHHTSSS--TT----HHHHHHHHHHHTT-EEEEEE---S-HHHHHT--GGGEEETT--TTEEE-TTT--EEEHHHHHHHHHTT-SS---TT-